Protein AF-A0AAU9EB49-F1 (afdb_monomer)

Radius of gyration: 23.39 Å; Cα contacts (8 Å, |Δi|>4): 109; 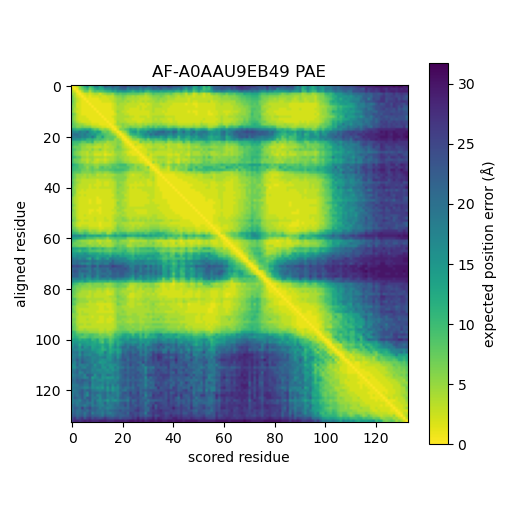chains: 1; bounding box: 73×33×48 Å

Solvent-accessible surface area (backbone atoms only — not comparable to full-atom values): 7839 Å² total; per-residue (Å²): 129,84,87,68,50,77,64,50,46,48,53,52,46,54,55,65,76,46,79,53,97,78,70,54,79,72,79,51,67,85,53,89,59,84,50,68,53,59,38,49,17,56,48,49,51,48,50,53,51,34,36,78,72,53,36,35,44,64,85,58,87,37,50,46,71,43,88,85,56,83,65,83,50,96,76,45,60,49,39,73,47,76,44,67,82,39,53,42,75,28,72,63,38,53,52,52,51,56,56,50,55,55,52,53,53,51,50,52,50,50,52,51,52,55,51,49,52,53,52,54,50,50,52,52,51,54,53,53,52,62,76,73,107

pLDDT: mean 78.72, std 12.15, range [44.53, 91.38]

Organism: NCBI:txid3065157

Mean predicted aligned error: 12.01 Å

Sequence (133 aa):
MKDLSKFEYKVLKTIGETINDTMKIDDFSFLNETDEILKIRELVYYIDILIAKGYIYSNDDYYEYNENDKVNFKYVNSATKINFTKLTLTDLSKKLFEHSLKKDSLTENIWFVVFSYIITFLLGMVAMYIIKS

Structure (mmCIF, N/CA/C/O backbone):
data_AF-A0AAU9EB49-F1
#
_entry.id   AF-A0AAU9EB49-F1
#
loop_
_atom_site.group_PDB
_atom_site.id
_atom_site.type_symbol
_atom_site.label_atom_id
_atom_site.label_alt_id
_atom_site.label_comp_id
_atom_site.label_asym_id
_atom_site.label_entity_id
_atom_site.label_seq_id
_atom_site.pdbx_PDB_ins_code
_atom_site.Cartn_x
_atom_site.Cartn_y
_atom_site.Cartn_z
_atom_site.occupancy
_atom_site.B_iso_or_equiv
_atom_site.auth_seq_id
_atom_site.auth_comp_id
_atom_site.auth_asym_id
_atom_site.auth_atom_id
_atom_site.pdbx_PDB_model_num
ATOM 1 N N . MET A 1 1 ? -4.083 0.979 -19.309 1.00 49.66 1 MET A N 1
ATOM 2 C CA . MET A 1 1 ? -3.961 0.839 -17.839 1.00 49.66 1 MET A CA 1
ATOM 3 C C . MET A 1 1 ? -4.858 1.896 -17.219 1.00 49.66 1 MET A C 1
ATOM 5 O O . MET A 1 1 ? -4.910 2.975 -17.787 1.00 49.66 1 MET A O 1
ATOM 9 N N . LYS A 1 2 ? -5.615 1.598 -16.151 1.00 57.62 2 LYS A N 1
ATOM 10 C CA . LYS A 1 2 ? -6.354 2.649 -15.428 1.00 57.62 2 LYS A CA 1
ATOM 11 C C . LYS A 1 2 ? -5.317 3.605 -14.831 1.00 57.62 2 LYS A C 1
ATOM 13 O O . LYS A 1 2 ? -4.354 3.126 -14.238 1.00 57.62 2 LYS A O 1
ATOM 18 N N . ASP A 1 3 ? -5.482 4.911 -15.012 1.00 75.31 3 ASP A N 1
ATOM 19 C CA . ASP A 1 3 ? -4.516 5.876 -14.488 1.00 75.31 3 ASP A CA 1
ATOM 20 C C . ASP A 1 3 ? -4.499 5.805 -12.954 1.00 75.31 3 ASP A C 1
ATOM 22 O O . ASP A 1 3 ? -5.515 6.013 -12.275 1.00 75.31 3 ASP A O 1
ATOM 26 N N . LEU A 1 4 ? -3.339 5.423 -12.418 1.00 81.88 4 LEU A N 1
ATOM 27 C CA . LEU A 1 4 ? -3.047 5.503 -10.996 1.00 81.88 4 LEU A CA 1
ATOM 28 C C . LEU A 1 4 ? -2.604 6.928 -10.686 1.00 81.88 4 LEU A C 1
ATOM 30 O O . LEU A 1 4 ? -1.713 7.470 -11.345 1.00 81.88 4 LEU A O 1
ATOM 34 N N . SER A 1 5 ? -3.197 7.532 -9.663 1.00 87.50 5 SER A N 1
ATOM 35 C CA . SER A 1 5 ? -2.681 8.781 -9.121 1.00 87.50 5 SER A CA 1
ATOM 36 C C . SER A 1 5 ? -1.293 8.549 -8.514 1.00 87.50 5 SER A C 1
ATOM 38 O O . SER A 1 5 ? -0.919 7.430 -8.150 1.00 87.50 5 SER A O 1
ATOM 40 N N . LYS A 1 6 ? -0.513 9.623 -8.353 1.00 84.19 6 LYS A N 1
ATOM 41 C CA . LYS A 1 6 ? 0.817 9.541 -7.727 1.00 84.19 6 LYS A CA 1
ATOM 42 C C . LYS A 1 6 ? 0.759 8.928 -6.321 1.00 84.19 6 LYS A C 1
ATOM 44 O O . LYS A 1 6 ? 1.689 8.227 -5.935 1.00 84.19 6 LYS A O 1
ATOM 49 N N . PHE A 1 7 ? -0.312 9.190 -5.570 1.00 86.25 7 PHE A N 1
ATOM 50 C CA . PHE A 1 7 ? -0.514 8.636 -4.229 1.00 86.25 7 PHE A CA 1
ATOM 51 C C . PHE A 1 7 ? -0.912 7.163 -4.273 1.00 86.25 7 PHE A C 1
ATOM 53 O O . PHE A 1 7 ? -0.297 6.355 -3.587 1.00 86.25 7 PHE A O 1
ATOM 60 N N . GLU A 1 8 ? -1.853 6.793 -5.141 1.00 89.75 8 GLU A N 1
ATOM 61 C CA . GLU A 1 8 ? -2.260 5.395 -5.318 1.00 89.75 8 GLU A CA 1
ATOM 62 C C . GLU A 1 8 ? -1.082 4.520 -5.758 1.00 89.75 8 GLU A C 1
ATOM 64 O O . GLU A 1 8 ? -0.896 3.425 -5.237 1.00 89.75 8 GLU A O 1
ATOM 69 N N . TYR A 1 9 ? -0.243 5.019 -6.674 1.00 88.94 9 TYR A N 1
ATOM 70 C CA . TYR A 1 9 ? 0.963 4.312 -7.095 1.00 88.94 9 TYR A CA 1
ATOM 71 C C . TYR A 1 9 ? 1.955 4.132 -5.945 1.00 88.94 9 TYR A C 1
ATOM 73 O O . TYR A 1 9 ? 2.533 3.059 -5.816 1.00 88.94 9 TYR A O 1
ATOM 81 N N . LYS A 1 10 ? 2.150 5.150 -5.095 1.00 88.69 10 LYS A N 1
ATOM 82 C CA . LYS A 1 10 ? 3.022 5.037 -3.916 1.00 88.69 10 LYS A CA 1
ATOM 83 C C . LYS A 1 10 ? 2.511 3.985 -2.938 1.00 88.69 10 LYS A C 1
ATOM 85 O O . LYS A 1 10 ? 3.292 3.134 -2.542 1.00 88.69 10 LYS A O 1
ATOM 90 N N . VAL A 1 11 ? 1.219 4.007 -2.609 1.00 90.31 11 VAL A N 1
ATOM 91 C CA . VAL A 1 11 ? 0.598 3.002 -1.730 1.00 90.31 11 VAL A CA 1
ATOM 92 C C . VAL A 1 11 ? 0.759 1.605 -2.322 1.00 90.31 11 VAL A C 1
ATOM 94 O O . VAL A 1 11 ? 1.246 0.707 -1.644 1.00 90.31 11 VAL A O 1
ATOM 97 N N . LEU A 1 12 ? 0.431 1.432 -3.606 1.00 90.69 12 LEU A N 1
ATOM 98 C CA . LEU A 1 12 ? 0.577 0.154 -4.299 1.00 90.69 12 LEU A CA 1
ATOM 99 C C . LEU A 1 12 ? 2.032 -0.329 -4.297 1.00 90.69 12 LEU A C 1
ATOM 101 O O . LEU A 1 12 ? 2.285 -1.505 -4.049 1.00 90.69 12 LEU A O 1
ATOM 105 N N . LYS A 1 13 ? 2.981 0.575 -4.561 1.00 87.94 13 LYS A N 1
ATOM 106 C CA . LYS A 1 13 ? 4.417 0.292 -4.574 1.00 87.94 13 LYS A CA 1
ATOM 107 C C . LYS A 1 13 ? 4.917 -0.132 -3.194 1.00 87.94 13 LYS A C 1
ATOM 109 O O . LYS A 1 13 ? 5.542 -1.178 -3.105 1.00 87.94 13 LYS A O 1
ATOM 114 N N . THR A 1 14 ? 4.585 0.605 -2.134 1.00 88.38 14 THR A N 1
ATOM 115 C CA . THR A 1 14 ? 4.945 0.236 -0.755 1.00 88.38 14 THR A CA 1
ATOM 116 C C . THR A 1 14 ? 4.355 -1.119 -0.372 1.00 88.38 14 THR A C 1
ATOM 118 O O . THR A 1 14 ? 5.053 -1.947 0.205 1.00 88.38 14 THR A O 1
ATOM 121 N N . ILE A 1 15 ? 3.106 -1.396 -0.769 1.00 87.50 15 ILE A N 1
ATOM 122 C CA . ILE A 1 15 ? 2.499 -2.713 -0.555 1.00 87.50 15 ILE A CA 1
ATOM 123 C C . ILE A 1 15 ? 3.269 -3.802 -1.311 1.00 87.50 15 ILE A C 1
ATOM 125 O O . ILE A 1 15 ? 3.476 -4.886 -0.777 1.00 87.50 15 ILE A O 1
ATOM 129 N N . GLY A 1 16 ? 3.707 -3.517 -2.539 1.00 81.50 16 GLY A N 1
ATOM 130 C CA . GLY A 1 16 ? 4.416 -4.467 -3.390 1.00 81.50 16 GLY A CA 1
ATOM 131 C C . GLY A 1 16 ? 5.878 -4.726 -3.028 1.00 81.50 16 GLY A C 1
ATOM 132 O O . GLY A 1 16 ? 6.362 -5.832 -3.254 1.00 81.50 16 GLY A O 1
ATOM 133 N N . GLU A 1 17 ? 6.576 -3.740 -2.468 1.00 76.88 17 GLU A N 1
ATOM 134 C CA . GLU A 1 17 ? 7.976 -3.860 -2.039 1.00 76.88 17 GLU A CA 1
ATOM 135 C C . GLU A 1 17 ? 8.110 -4.607 -0.704 1.00 76.88 17 GLU A C 1
ATOM 137 O O . GLU A 1 17 ? 9.119 -5.273 -0.476 1.00 76.88 17 GLU A O 1
ATOM 142 N N . THR A 1 18 ? 7.075 -4.561 0.141 1.00 66.88 18 THR A N 1
ATOM 143 C CA . THR A 1 18 ? 7.095 -5.116 1.504 1.00 66.88 18 THR A CA 1
ATOM 144 C C . THR A 1 18 ? 6.097 -6.266 1.672 1.00 66.88 18 THR A C 1
ATOM 146 O O . THR A 1 18 ? 5.521 -6.435 2.743 1.00 66.88 18 THR A O 1
ATOM 149 N N . ILE A 1 19 ? 5.853 -7.074 0.631 1.00 56.09 19 ILE A N 1
ATOM 150 C CA . ILE A 1 19 ? 5.015 -8.282 0.757 1.00 56.09 19 ILE A CA 1
ATOM 151 C C . ILE A 1 19 ? 5.773 -9.314 1.593 1.00 56.09 19 ILE A C 1
ATOM 153 O O . ILE A 1 19 ? 6.482 -10.152 1.049 1.00 56.09 19 ILE A O 1
ATOM 157 N N . ASN A 1 20 ? 5.674 -9.194 2.911 1.00 54.91 20 ASN A N 1
ATOM 158 C CA . ASN A 1 20 ? 5.923 -10.208 3.930 1.00 54.91 20 ASN A CA 1
ATOM 159 C C . ASN A 1 20 ? 5.421 -9.656 5.276 1.00 54.91 20 ASN A C 1
ATOM 161 O O . ASN A 1 20 ? 5.200 -8.452 5.411 1.00 54.91 20 ASN A O 1
ATOM 165 N N . ASP A 1 21 ? 5.246 -10.537 6.264 1.00 55.47 21 ASP A N 1
ATOM 166 C CA . ASP A 1 21 ? 4.561 -10.336 7.561 1.00 55.47 21 ASP A CA 1
ATOM 167 C C . ASP A 1 21 ? 5.083 -9.191 8.466 1.00 55.47 21 ASP A C 1
ATOM 169 O O . ASP A 1 21 ? 4.693 -9.071 9.626 1.00 55.47 21 ASP A O 1
ATOM 173 N N . THR A 1 22 ? 5.976 -8.338 7.969 1.00 65.00 22 THR A N 1
ATOM 174 C CA . THR A 1 22 ? 6.635 -7.253 8.699 1.00 65.00 22 THR A CA 1
ATOM 175 C C . THR A 1 22 ? 6.103 -5.858 8.377 1.00 65.00 22 THR A C 1
ATOM 177 O O . THR A 1 22 ? 6.598 -4.904 8.974 1.00 65.00 22 THR A O 1
ATOM 180 N N . MET A 1 23 ? 5.144 -5.716 7.452 1.00 79.81 23 MET A N 1
ATOM 181 C CA . MET A 1 23 ? 4.632 -4.402 7.041 1.00 79.81 23 MET A CA 1
ATOM 182 C C . MET A 1 23 ? 3.916 -3.681 8.191 1.00 79.81 23 MET A C 1
ATOM 184 O O . MET A 1 23 ? 3.050 -4.250 8.863 1.00 79.81 23 MET A O 1
ATOM 188 N N . LYS A 1 24 ? 4.261 -2.409 8.396 1.00 82.56 24 LYS A N 1
ATOM 189 C CA . LYS A 1 24 ? 3.703 -1.530 9.429 1.00 82.56 24 LYS A CA 1
ATOM 190 C C . LYS A 1 24 ? 3.150 -0.250 8.813 1.00 82.56 24 LYS A C 1
ATOM 192 O O . LYS A 1 24 ? 3.554 0.175 7.737 1.00 82.56 24 LYS A O 1
ATOM 197 N N . ILE A 1 25 ? 2.260 0.420 9.542 1.00 82.12 25 ILE A N 1
ATOM 198 C CA . ILE A 1 25 ? 1.707 1.729 9.146 1.00 82.12 25 ILE A CA 1
ATOM 199 C C . ILE A 1 25 ? 2.826 2.774 8.957 1.00 82.12 25 ILE A C 1
ATOM 201 O O . ILE A 1 25 ? 2.712 3.676 8.124 1.00 82.12 25 ILE A O 1
ATOM 205 N N . ASP A 1 26 ? 3.938 2.632 9.678 1.00 83.94 26 ASP A N 1
ATOM 206 C CA . ASP A 1 26 ? 5.111 3.507 9.570 1.00 83.94 26 ASP A CA 1
ATOM 207 C C . ASP A 1 26 ? 5.828 3.423 8.219 1.00 83.94 26 ASP A C 1
ATOM 209 O O . ASP A 1 26 ? 6.415 4.417 7.786 1.00 83.94 26 ASP A O 1
ATOM 213 N N . ASP A 1 27 ? 5.698 2.306 7.494 1.00 84.31 27 ASP A N 1
ATOM 214 C CA . ASP A 1 27 ? 6.252 2.159 6.142 1.00 84.31 27 ASP A CA 1
ATOM 215 C C . ASP A 1 27 ? 5.592 3.141 5.151 1.00 84.31 27 ASP A C 1
ATOM 217 O O . ASP A 1 27 ? 6.158 3.488 4.112 1.00 84.31 27 ASP A O 1
ATOM 221 N N . PHE A 1 28 ? 4.420 3.676 5.510 1.00 84.56 28 PHE A N 1
ATOM 222 C CA . PHE A 1 28 ? 3.684 4.705 4.777 1.00 84.56 28 PHE A CA 1
ATOM 223 C C . PHE A 1 28 ? 4.012 6.114 5.297 1.00 84.56 28 PHE A C 1
ATOM 225 O O . PHE A 1 28 ? 3.129 6.936 5.540 1.00 84.56 28 PHE A O 1
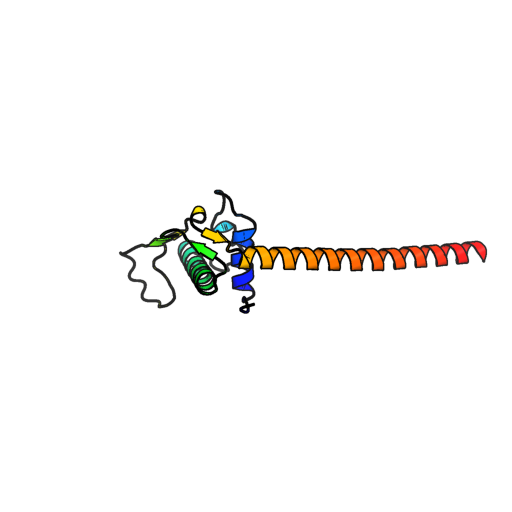ATOM 232 N N . SER A 1 29 ? 5.301 6.414 5.476 1.00 83.19 29 SER A N 1
ATOM 233 C CA . SER A 1 29 ? 5.807 7.713 5.968 1.00 83.19 29 SER A CA 1
ATOM 234 C C . SER A 1 29 ? 5.495 8.910 5.058 1.00 83.19 29 SER A C 1
ATOM 236 O O . SER A 1 29 ? 5.641 10.057 5.465 1.00 83.19 29 SER A O 1
ATOM 238 N N . PHE A 1 30 ? 5.056 8.657 3.824 1.00 82.62 30 PHE A N 1
ATOM 239 C CA . PHE A 1 30 ? 4.629 9.692 2.882 1.00 82.62 30 PHE A CA 1
ATOM 240 C C . PHE A 1 30 ? 3.189 10.177 3.104 1.00 82.62 30 PHE A C 1
ATOM 242 O O . PHE A 1 30 ? 2.764 11.098 2.402 1.00 82.62 30 PHE A O 1
ATOM 249 N N . LEU A 1 31 ? 2.428 9.533 3.994 1.00 82.81 31 LEU A N 1
ATOM 250 C CA . LEU A 1 31 ? 1.140 10.046 4.450 1.00 82.81 31 LEU A CA 1
ATOM 251 C C . LEU A 1 31 ? 1.419 11.201 5.415 1.00 82.81 31 LEU A C 1
ATOM 253 O O . LEU A 1 31 ? 2.213 11.056 6.341 1.00 82.81 31 LEU A O 1
ATOM 257 N N . ASN A 1 32 ? 0.793 12.353 5.175 1.00 77.38 32 ASN A N 1
ATOM 258 C CA . ASN A 1 32 ? 1.023 13.564 5.972 1.00 77.38 32 ASN A CA 1
ATOM 259 C C . ASN A 1 32 ? 0.327 13.520 7.343 1.00 77.38 32 ASN A C 1
ATOM 261 O O . ASN A 1 32 ? 0.486 14.447 8.134 1.00 77.38 32 ASN A O 1
ATOM 265 N N . GLU A 1 33 ? -0.473 12.487 7.595 1.00 80.56 33 GLU A N 1
ATOM 266 C CA . GLU A 1 33 ? -1.281 12.368 8.795 1.00 80.56 33 GLU A CA 1
ATOM 267 C C . GLU A 1 33 ? -0.441 11.935 10.003 1.00 80.56 33 GLU A C 1
ATOM 269 O O . GLU A 1 33 ? 0.310 10.957 9.957 1.00 80.56 33 GLU A O 1
ATOM 274 N N . THR A 1 34 ? -0.572 12.698 11.087 1.00 78.69 34 THR A N 1
ATOM 275 C CA . THR A 1 34 ? 0.163 12.493 12.342 1.00 78.69 34 THR A CA 1
ATOM 276 C C . THR A 1 34 ? -0.597 11.616 13.323 1.00 78.69 34 THR A C 1
ATOM 278 O O . THR A 1 34 ? 0.020 10.966 14.163 1.00 78.69 34 THR A O 1
ATOM 281 N N . ASP A 1 35 ? -1.927 11.605 13.229 1.00 84.00 35 ASP A N 1
ATOM 282 C CA . ASP A 1 35 ? -2.762 10.721 14.028 1.00 84.00 35 ASP A CA 1
ATOM 283 C C . ASP A 1 35 ? -2.772 9.321 13.400 1.00 84.00 35 ASP A C 1
ATOM 285 O O . ASP A 1 35 ? -3.144 9.135 12.241 1.00 84.00 35 ASP A O 1
ATOM 289 N N . GLU A 1 36 ? -2.347 8.314 14.162 1.00 83.19 36 GLU A N 1
ATOM 290 C CA . GLU A 1 36 ? -2.223 6.943 13.661 1.00 83.19 36 GLU A CA 1
ATOM 291 C C . GLU A 1 36 ? -3.565 6.376 13.170 1.00 83.19 36 GLU A C 1
ATOM 293 O O . GLU A 1 36 ? -3.611 5.694 12.146 1.00 83.19 36 GLU A O 1
ATOM 298 N N . ILE A 1 37 ? -4.674 6.707 13.837 1.00 84.19 37 ILE A N 1
ATOM 299 C CA . ILE A 1 37 ? -6.010 6.239 13.458 1.00 84.19 37 ILE A CA 1
ATOM 300 C C . ILE A 1 37 ? -6.441 6.901 12.148 1.00 84.19 37 ILE A C 1
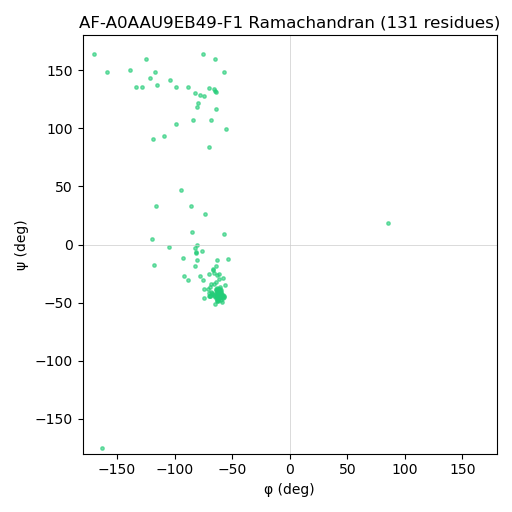ATOM 302 O O . ILE A 1 37 ? -6.940 6.223 11.247 1.00 84.19 37 ILE A O 1
ATOM 306 N N . LEU A 1 38 ? -6.233 8.209 12.000 1.00 83.44 38 LEU A N 1
ATOM 307 C CA . LEU A 1 38 ? -6.530 8.900 10.743 1.00 83.44 38 LEU A CA 1
ATOM 308 C C . LEU A 1 38 ? -5.645 8.388 9.597 1.00 83.44 38 LEU A C 1
ATOM 310 O O . LEU A 1 38 ? -6.150 8.161 8.496 1.00 83.44 38 LEU A O 1
ATOM 314 N N . LYS A 1 39 ? -4.368 8.096 9.869 1.00 85.62 39 LYS A N 1
ATOM 315 C CA . LYS A 1 39 ? -3.430 7.522 8.896 1.00 85.62 39 LYS A CA 1
ATOM 316 C C . LYS A 1 39 ? -3.869 6.133 8.430 1.00 85.62 39 LYS A C 1
ATOM 318 O O . LYS A 1 39 ? -3.832 5.841 7.236 1.00 85.62 39 LYS A O 1
ATOM 323 N N . ILE A 1 40 ? -4.346 5.290 9.349 1.00 87.69 40 ILE A N 1
ATOM 324 C CA . ILE A 1 40 ? -4.951 3.988 9.030 1.00 87.69 40 ILE A CA 1
ATOM 325 C C . ILE A 1 40 ? -6.141 4.161 8.089 1.00 87.69 40 ILE A C 1
ATOM 327 O O . ILE A 1 40 ? -6.263 3.443 7.101 1.00 87.69 40 ILE A O 1
ATOM 331 N N . ARG A 1 41 ? -7.019 5.119 8.371 1.00 86.06 41 ARG A N 1
ATOM 332 C C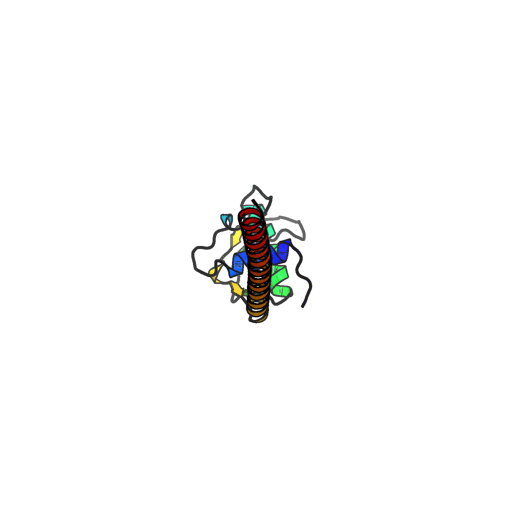A . ARG A 1 41 ? -8.254 5.329 7.602 1.00 86.06 41 ARG A CA 1
ATOM 333 C C . ARG A 1 41 ? -7.983 5.868 6.210 1.00 86.06 41 ARG A C 1
ATOM 335 O O . ARG A 1 41 ? -8.584 5.395 5.248 1.00 86.06 41 ARG A O 1
ATOM 342 N N . GLU A 1 42 ? -7.047 6.806 6.102 1.00 86.12 42 GLU A N 1
ATOM 343 C CA . GLU A 1 42 ? -6.540 7.284 4.81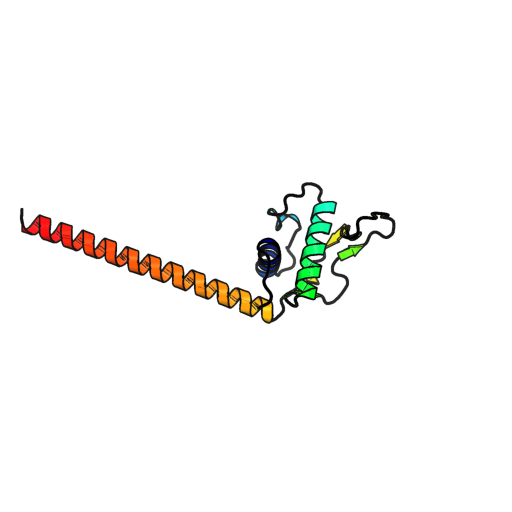9 1.00 86.12 42 GLU A CA 1
ATOM 344 C C . GLU A 1 42 ? -5.943 6.126 4.005 1.00 86.12 42 GLU A C 1
ATOM 346 O O . GLU A 1 42 ? -6.222 5.980 2.813 1.00 86.12 42 GLU A O 1
ATOM 351 N N . LEU A 1 43 ? -5.167 5.251 4.647 1.00 89.12 43 LEU A N 1
ATOM 352 C CA . LEU A 1 43 ? -4.567 4.104 3.979 1.00 89.12 43 LEU A CA 1
ATOM 353 C C . LEU A 1 43 ? -5.617 3.082 3.517 1.00 89.12 43 LEU A C 1
ATOM 355 O O . LEU A 1 43 ? -5.546 2.617 2.378 1.00 89.12 43 LEU A O 1
ATOM 359 N N . VAL A 1 44 ? -6.619 2.778 4.348 1.00 88.94 44 VAL A N 1
ATOM 360 C CA . VAL A 1 44 ? -7.756 1.919 3.975 1.00 88.94 44 VAL A CA 1
ATOM 361 C C . VAL A 1 44 ? -8.475 2.476 2.751 1.00 88.94 44 VAL A C 1
ATOM 363 O O . VAL A 1 44 ? -8.698 1.722 1.810 1.00 88.94 44 VAL A O 1
ATOM 366 N N . TYR A 1 45 ? -8.730 3.788 2.702 1.00 88.31 45 TYR A N 1
ATOM 367 C CA . TYR A 1 45 ? -9.342 4.443 1.543 1.00 88.31 45 TYR A CA 1
ATOM 368 C C . TYR A 1 45 ? -8.548 4.217 0.244 1.00 88.31 45 TYR A C 1
ATOM 370 O O . TYR A 1 45 ? -9.123 3.879 -0.794 1.00 88.31 45 TYR A O 1
ATOM 378 N N . TYR A 1 46 ? -7.219 4.354 0.277 1.00 89.94 46 TYR A N 1
ATOM 379 C CA . TYR A 1 46 ? -6.400 4.083 -0.908 1.00 89.94 46 TYR A CA 1
ATOM 380 C C . TYR A 1 46 ? -6.356 2.595 -1.272 1.00 89.94 46 TYR A C 1
ATOM 382 O O . TYR A 1 46 ? -6.363 2.267 -2.461 1.00 89.94 46 TYR A O 1
ATOM 390 N N . ILE A 1 47 ? -6.332 1.696 -0.285 1.00 89.81 47 ILE A N 1
ATOM 391 C CA . ILE A 1 47 ? -6.384 0.248 -0.527 1.00 89.81 47 ILE A CA 1
ATOM 392 C C . ILE A 1 47 ? -7.718 -0.131 -1.183 1.00 89.81 47 ILE A C 1
ATOM 394 O O . ILE A 1 47 ? -7.699 -0.827 -2.196 1.00 89.81 47 ILE A O 1
ATOM 398 N N . ASP A 1 48 ? -8.844 0.400 -0.703 1.00 89.00 48 ASP A N 1
ATOM 399 C CA . ASP A 1 48 ? -10.172 0.188 -1.293 1.00 89.00 48 ASP A 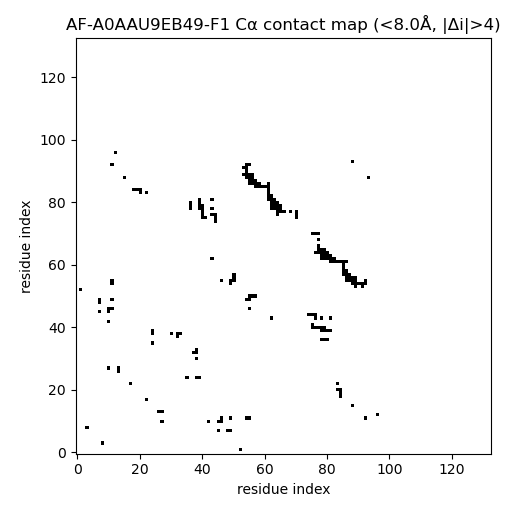CA 1
ATOM 400 C C . ASP A 1 48 ? -10.214 0.635 -2.762 1.00 89.00 48 ASP A C 1
ATOM 402 O O . ASP A 1 48 ? -10.710 -0.083 -3.635 1.00 89.00 48 ASP A O 1
ATOM 406 N N . ILE A 1 49 ? -9.624 1.795 -3.079 1.00 90.12 49 ILE A N 1
ATOM 407 C CA . ILE A 1 49 ? -9.499 2.265 -4.466 1.00 90.12 49 ILE A CA 1
ATOM 408 C C . ILE A 1 49 ? -8.658 1.298 -5.302 1.00 90.12 49 ILE A C 1
ATOM 410 O O . ILE A 1 49 ? -9.021 0.983 -6.438 1.00 90.12 49 ILE A O 1
ATOM 414 N N . LEU A 1 50 ? -7.526 0.829 -4.777 1.00 91.38 50 LEU A N 1
ATOM 415 C CA . LEU A 1 50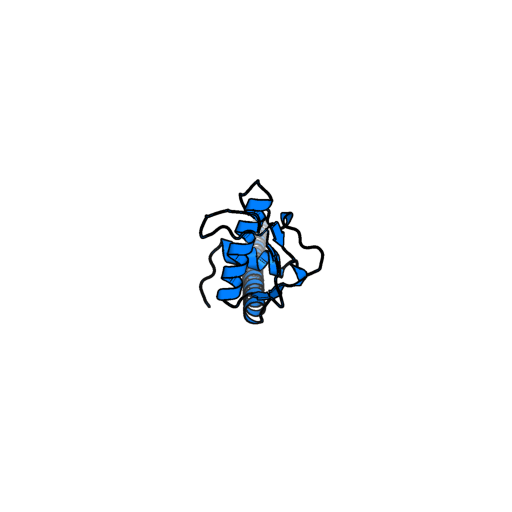 ? -6.641 -0.100 -5.479 1.00 91.38 50 LEU A CA 1
ATOM 416 C C . LEU A 1 50 ? -7.305 -1.466 -5.703 1.00 91.38 50 LEU A C 1
ATOM 418 O O . LEU A 1 50 ? -7.102 -2.062 -6.767 1.00 91.38 50 LEU A O 1
ATOM 422 N N . ILE A 1 51 ? -8.145 -1.917 -4.769 1.00 90.56 51 ILE A N 1
ATOM 423 C CA . ILE A 1 51 ? -8.998 -3.101 -4.917 1.00 90.56 51 ILE A CA 1
ATOM 424 C C . ILE A 1 51 ? -10.037 -2.867 -6.019 1.00 90.56 51 ILE A C 1
ATOM 426 O O . ILE A 1 51 ? -10.094 -3.632 -6.982 1.00 90.56 51 ILE A O 1
ATOM 430 N N . ALA A 1 52 ? -10.784 -1.760 -5.973 1.00 89.25 52 ALA A N 1
ATOM 431 C CA . ALA A 1 52 ? -11.783 -1.413 -6.990 1.00 89.25 52 ALA A CA 1
ATOM 432 C C . ALA A 1 52 ? -11.176 -1.231 -8.398 1.00 89.25 52 ALA A C 1
ATOM 434 O O . ALA A 1 52 ? -11.815 -1.472 -9.430 1.00 89.25 52 ALA A O 1
ATOM 435 N N . LYS A 1 53 ? -9.912 -0.803 -8.470 1.00 90.38 53 LYS A N 1
ATOM 436 C CA . LYS A 1 53 ? -9.161 -0.699 -9.724 1.00 90.38 53 LYS A CA 1
ATOM 437 C C . LYS A 1 53 ? -8.576 -2.038 -10.195 1.00 90.38 53 LYS A C 1
ATOM 439 O O . LYS A 1 53 ? -8.223 -2.121 -11.372 1.00 90.38 53 LYS A O 1
ATOM 444 N N . GLY A 1 54 ? -8.548 -3.067 -9.348 1.00 90.19 54 GLY A N 1
ATOM 445 C CA . GLY A 1 54 ? -8.073 -4.418 -9.664 1.00 90.19 54 GLY A CA 1
ATOM 446 C C . GLY A 1 54 ? -6.563 -4.614 -9.512 1.00 90.19 54 GLY A C 1
ATOM 447 O O . GLY A 1 54 ? -6.003 -5.544 -10.092 1.00 90.19 54 GLY A O 1
ATOM 448 N N . TYR A 1 55 ? -5.885 -3.734 -8.774 1.00 91.00 55 TYR A N 1
ATOM 449 C CA . TYR A 1 55 ? -4.447 -3.834 -8.497 1.00 91.00 55 TYR A CA 1
ATOM 450 C C . TYR A 1 55 ? -4.156 -4.673 -7.243 1.00 91.00 55 TYR A C 1
ATOM 452 O O . TYR A 1 55 ? -3.130 -5.354 -7.158 1.00 91.00 55 TYR A O 1
ATOM 460 N N . ILE A 1 56 ? -5.068 -4.659 -6.278 1.00 91.06 56 ILE A N 1
ATOM 461 C CA . ILE A 1 56 ? -4.963 -5.441 -5.049 1.00 91.06 56 ILE A CA 1
ATOM 462 C C . ILE A 1 56 ? -6.181 -6.350 -4.962 1.00 91.06 56 ILE A C 1
ATOM 464 O O . ILE A 1 56 ? -7.279 -5.987 -5.374 1.00 91.06 56 ILE A O 1
ATOM 468 N N . TYR A 1 57 ? -5.968 -7.547 -4.449 1.00 90.31 57 TYR A N 1
ATOM 469 C CA . TYR A 1 57 ? -7.016 -8.459 -4.046 1.00 90.31 57 TYR A CA 1
ATOM 470 C C . TYR A 1 57 ? -6.904 -8.695 -2.539 1.00 90.31 57 TYR A C 1
ATOM 472 O O . TYR A 1 57 ? -5.803 -8.657 -1.984 1.00 90.31 57 TYR A O 1
ATOM 480 N N . SER A 1 58 ? -8.039 -8.923 -1.883 1.00 87.56 58 SER A N 1
ATOM 481 C CA . SER A 1 58 ? -8.086 -9.262 -0.467 1.00 87.56 58 SER A CA 1
ATOM 482 C C . SER A 1 58 ? -8.921 -10.515 -0.250 1.00 87.56 58 SER A C 1
ATOM 484 O O . SER A 1 58 ? -9.982 -10.658 -0.854 1.00 87.56 58 SER A O 1
ATOM 486 N N . ASN A 1 59 ? -8.411 -11.428 0.579 1.00 72.06 59 ASN A N 1
ATOM 487 C CA . ASN A 1 59 ? -9.055 -12.714 0.854 1.00 72.06 59 ASN A CA 1
ATOM 488 C C . ASN A 1 59 ? -10.159 -12.643 1.923 1.00 72.06 59 ASN A C 1
ATOM 490 O O . ASN A 1 59 ? -10.960 -13.563 1.972 1.00 72.06 59 ASN A O 1
ATOM 494 N N . ASP A 1 60 ? -10.200 -11.592 2.753 1.00 77.50 60 ASP A N 1
ATOM 495 C CA . ASP A 1 60 ? -11.103 -11.418 3.906 1.00 77.50 60 ASP A CA 1
ATOM 496 C C . ASP A 1 60 ? -11.133 -9.934 4.333 1.00 77.50 60 ASP A C 1
ATOM 498 O O . ASP A 1 60 ? -10.449 -9.107 3.732 1.00 77.50 60 ASP A O 1
ATOM 502 N N . ASP A 1 61 ? -11.820 -9.597 5.434 1.00 83.06 61 ASP A N 1
ATOM 503 C CA . ASP A 1 61 ? -11.698 -8.295 6.107 1.00 83.06 61 ASP A CA 1
ATOM 504 C C . ASP A 1 61 ? -10.227 -8.008 6.467 1.00 83.06 61 ASP A C 1
ATOM 506 O O . ASP A 1 61 ? -9.674 -8.536 7.444 1.00 83.06 61 ASP A O 1
ATOM 510 N N . TYR A 1 62 ? -9.563 -7.204 5.633 1.00 86.88 62 TYR A N 1
ATOM 511 C CA . TYR A 1 62 ? -8.163 -6.805 5.790 1.00 86.88 62 TYR A CA 1
ATOM 512 C C . TYR A 1 62 ? -7.981 -5.662 6.787 1.00 86.88 62 TYR A C 1
ATOM 514 O O . TYR A 1 62 ? -6.853 -5.241 7.027 1.00 86.88 62 TYR A O 1
ATOM 522 N N . TYR A 1 63 ? -9.059 -5.155 7.380 1.00 86.88 63 TYR A N 1
ATOM 523 C CA . TYR A 1 63 ? -9.010 -4.161 8.441 1.00 86.88 63 TYR A CA 1
ATOM 524 C C . TYR A 1 63 ? -10.043 -4.477 9.528 1.00 86.88 63 TYR A C 1
ATOM 526 O O . TYR A 1 63 ? -11.082 -5.076 9.260 1.00 86.88 63 TYR A O 1
ATOM 534 N N . GLU A 1 64 ? -9.743 -4.089 10.767 1.00 85.06 64 GLU A N 1
ATOM 535 C CA . GLU A 1 64 ? -10.674 -4.183 11.898 1.00 85.06 64 GLU A CA 1
ATOM 536 C C . GLU A 1 64 ? -11.522 -2.902 11.957 1.00 85.06 64 GLU A C 1
ATOM 538 O O . GLU A 1 64 ? -10.990 -1.797 11.802 1.00 85.06 64 GLU A O 1
ATOM 543 N N . TYR A 1 65 ? -12.834 -3.046 12.166 1.00 79.31 65 TYR A N 1
ATOM 544 C CA . TYR A 1 65 ? -13.785 -1.938 12.279 1.00 79.31 65 TYR A CA 1
ATOM 545 C C . TYR A 1 65 ? -14.194 -1.706 13.739 1.00 79.31 65 TYR A C 1
ATOM 547 O O . TYR A 1 65 ? -14.405 -2.647 14.501 1.00 79.31 65 TYR A O 1
ATOM 555 N N . ASN A 1 66 ? -14.348 -0.442 14.134 1.00 76.56 66 ASN A N 1
ATOM 556 C CA . ASN A 1 66 ? -14.942 -0.070 15.415 1.00 76.56 66 ASN A CA 1
ATOM 557 C C . ASN A 1 66 ? -16.418 0.304 15.230 1.00 76.56 66 ASN A C 1
ATOM 559 O O . ASN A 1 66 ? -16.734 1.404 14.779 1.00 76.56 66 ASN A O 1
ATOM 563 N N . GLU A 1 67 ? -17.323 -0.600 15.613 1.00 67.19 67 GLU A N 1
ATOM 564 C CA . GLU A 1 67 ? -18.781 -0.398 15.518 1.00 67.19 67 GLU A CA 1
ATOM 565 C C . GLU A 1 67 ? -19.299 0.758 16.380 1.00 67.19 67 GLU A C 1
ATOM 567 O O . GLU A 1 67 ? -20.328 1.358 16.074 1.00 67.19 67 GLU A O 1
ATOM 572 N N . ASN A 1 68 ? -18.590 1.086 17.463 1.00 69.44 68 ASN A N 1
ATOM 573 C CA . ASN A 1 68 ? -18.981 2.164 18.370 1.00 69.44 68 ASN A CA 1
ATOM 574 C C . ASN A 1 68 ? -18.559 3.542 17.857 1.00 69.44 68 ASN A C 1
ATOM 576 O O . ASN A 1 68 ? -18.921 4.558 18.459 1.00 69.44 68 ASN A O 1
ATOM 580 N N . ASP A 1 69 ? -17.793 3.587 16.767 1.00 66.62 69 ASP A N 1
ATOM 581 C CA . ASP A 1 69 ? -17.315 4.833 16.212 1.00 66.62 69 ASP A CA 1
ATOM 582 C C . ASP A 1 69 ? -18.363 5.469 15.293 1.00 66.62 69 ASP A C 1
ATOM 584 O O . ASP A 1 69 ? -18.626 5.013 14.180 1.00 66.62 69 ASP A O 1
ATOM 588 N N . LYS A 1 70 ? -18.978 6.551 15.777 1.00 58.88 70 LYS A N 1
ATOM 589 C CA . LYS A 1 70 ? -20.033 7.309 15.081 1.00 58.88 70 LYS A CA 1
ATOM 590 C C . LYS A 1 70 ? -19.458 8.358 14.127 1.00 58.88 70 LYS A C 1
ATOM 592 O O . LYS A 1 70 ? -20.017 9.450 13.982 1.00 58.88 70 LYS A O 1
ATOM 597 N N . VAL A 1 71 ? -18.314 8.074 13.514 1.00 60.03 71 VAL A N 1
ATOM 598 C CA . VAL A 1 71 ? -17.686 8.980 12.553 1.00 60.03 71 VAL A CA 1
ATOM 599 C C . VAL A 1 71 ? -18.555 9.040 11.296 1.00 60.03 71 VAL A C 1
ATOM 601 O O . VAL A 1 71 ? -18.623 8.115 10.499 1.00 60.03 71 VAL A O 1
ATOM 604 N N . ASN A 1 72 ? -19.243 10.170 11.131 1.00 48.53 72 ASN A N 1
ATOM 605 C CA . ASN A 1 72 ? -20.187 10.446 10.041 1.00 48.53 72 ASN A CA 1
ATOM 606 C C . ASN A 1 72 ? -19.516 10.965 8.753 1.00 48.53 72 ASN A C 1
ATOM 608 O O . ASN A 1 72 ? -20.194 11.462 7.849 1.00 48.53 72 ASN A O 1
ATOM 612 N N . PHE A 1 73 ? -18.186 10.911 8.650 1.00 54.09 73 PHE A N 1
ATOM 613 C CA . PHE A 1 73 ? -17.502 11.349 7.437 1.00 54.09 73 PHE A CA 1
ATOM 614 C C . PHE A 1 73 ? -17.569 10.245 6.382 1.00 54.09 73 PHE A C 1
ATOM 616 O O . PHE A 1 73 ? -17.006 9.172 6.550 1.00 54.09 73 PHE A O 1
ATOM 623 N N . LYS A 1 74 ? -18.206 10.552 5.248 1.00 44.53 74 LYS A N 1
ATOM 624 C CA . LYS A 1 74 ? -18.438 9.655 4.097 1.00 44.53 74 LYS A CA 1
ATOM 625 C C . LYS A 1 74 ? -17.174 8.976 3.524 1.00 44.53 74 LYS A C 1
ATOM 627 O O . LYS A 1 74 ? -17.299 8.067 2.713 1.00 44.53 74 LYS A O 1
ATOM 632 N N . TYR A 1 75 ? -15.986 9.435 3.920 1.00 48.97 75 TYR A N 1
ATOM 633 C CA . TYR A 1 75 ? -14.674 8.976 3.450 1.00 48.97 75 TYR A CA 1
ATOM 634 C C . TYR A 1 75 ? -13.791 8.403 4.567 1.00 48.97 75 TYR A C 1
ATOM 636 O O . TYR A 1 75 ? -12.628 8.098 4.332 1.00 48.97 75 TYR A O 1
ATOM 644 N N . VAL A 1 76 ? -14.319 8.283 5.785 1.00 57.34 76 VAL A N 1
ATOM 645 C CA . VAL A 1 76 ? -13.565 7.854 6.959 1.00 57.34 76 VAL A CA 1
ATOM 646 C C . VAL A 1 76 ? -14.212 6.575 7.462 1.00 57.34 76 VAL A C 1
ATOM 648 O O . VAL A 1 76 ? -15.172 6.598 8.226 1.00 57.34 76 VAL A O 1
ATOM 651 N N . ASN A 1 77 ? -13.710 5.455 6.950 1.00 63.88 77 ASN A N 1
ATOM 652 C CA . ASN A 1 77 ? -14.081 4.123 7.409 1.00 63.88 77 ASN A CA 1
ATOM 653 C C . ASN A 1 77 ? -13.785 4.022 8.920 1.00 63.88 77 ASN A C 1
ATOM 655 O O . ASN A 1 77 ? -12.821 4.630 9.391 1.00 63.88 77 ASN A O 1
ATOM 659 N N . SER A 1 78 ? -14.551 3.251 9.694 1.00 73.50 78 SER A N 1
ATOM 660 C CA . SER A 1 78 ? -14.323 3.079 11.146 1.00 73.50 78 SER A CA 1
ATOM 661 C C . SER A 1 78 ? -13.108 2.193 11.451 1.00 73.50 78 SER A C 1
ATOM 663 O O . SER A 1 78 ? -13.054 1.527 12.484 1.00 73.50 78 SER A O 1
ATOM 665 N N . ALA A 1 79 ? -12.147 2.147 10.528 1.00 81.50 79 ALA A N 1
ATOM 666 C CA . ALA A 1 79 ? -10.976 1.303 10.597 1.00 81.50 79 ALA A CA 1
ATOM 667 C C . ALA A 1 79 ? -10.080 1.730 11.762 1.00 81.50 79 ALA A C 1
ATOM 669 O O . ALA A 1 79 ? -9.806 2.921 11.954 1.00 81.50 79 ALA A O 1
ATOM 670 N N . THR A 1 80 ? -9.633 0.742 12.528 1.00 84.50 80 THR A N 1
ATOM 671 C CA . THR A 1 80 ? -8.720 0.918 13.667 1.00 84.50 80 THR A CA 1
ATOM 672 C C . THR A 1 80 ? -7.403 0.188 13.481 1.00 84.50 80 THR A C 1
ATOM 674 O O . THR A 1 80 ? -6.440 0.498 14.173 1.00 84.50 80 THR A O 1
ATOM 677 N N . LYS A 1 81 ? -7.348 -0.780 12.561 1.00 86.75 81 LYS A N 1
ATOM 678 C CA . LYS A 1 81 ? -6.159 -1.590 12.300 1.00 86.75 81 LYS A CA 1
ATOM 679 C C . LYS A 1 81 ? -6.217 -2.208 10.913 1.00 86.75 81 LYS A C 1
ATOM 681 O O . LYS A 1 81 ? -7.299 -2.544 10.446 1.00 86.75 81 LYS A O 1
ATOM 686 N N . ILE A 1 82 ? -5.058 -2.399 10.286 1.00 86.62 82 ILE A N 1
ATOM 687 C CA . ILE A 1 82 ? -4.910 -3.057 8.981 1.00 86.62 82 ILE A CA 1
ATOM 688 C C . ILE A 1 82 ? -4.113 -4.346 9.163 1.00 86.62 82 ILE A C 1
ATOM 690 O O . ILE A 1 82 ? -3.106 -4.376 9.868 1.00 86.62 82 ILE A O 1
ATOM 694 N N . ASN A 1 83 ? -4.556 -5.408 8.503 1.00 88.12 83 ASN A N 1
ATOM 695 C CA . ASN A 1 83 ? -3.860 -6.673 8.384 1.00 88.12 83 ASN A CA 1
ATOM 696 C C . ASN A 1 83 ? -3.350 -6.853 6.948 1.00 88.12 83 ASN A C 1
ATOM 698 O O . ASN A 1 83 ? -4.054 -7.353 6.069 1.00 88.12 83 ASN A O 1
ATOM 702 N N . PHE A 1 84 ? -2.103 -6.447 6.718 1.00 86.06 84 PHE A N 1
ATOM 703 C CA . PHE A 1 84 ? -1.485 -6.462 5.392 1.00 86.06 84 PHE A CA 1
ATOM 704 C C . PHE A 1 84 ? -1.272 -7.871 4.823 1.00 86.06 84 PHE A C 1
ATOM 706 O O . PHE A 1 84 ? -1.223 -8.018 3.606 1.00 86.06 84 PHE A O 1
ATOM 713 N N . THR A 1 85 ? -1.217 -8.917 5.655 1.00 85.00 85 THR A N 1
ATOM 714 C CA . THR A 1 85 ? -1.043 -10.309 5.183 1.00 85.00 85 THR A CA 1
ATOM 715 C C . THR A 1 85 ? -2.250 -10.809 4.388 1.00 85.00 85 THR A C 1
ATOM 717 O O . THR A 1 85 ? -2.138 -11.722 3.572 1.00 85.00 85 THR A O 1
ATOM 720 N N . LYS A 1 86 ? -3.410 -10.170 4.579 1.00 86.75 86 LYS A N 1
ATOM 721 C CA . LYS A 1 86 ? -4.640 -10.431 3.824 1.00 86.75 86 LYS A CA 1
ATOM 722 C C . LYS A 1 86 ? -4.694 -9.709 2.478 1.00 86.75 86 LYS A C 1
ATOM 724 O O . LYS A 1 86 ? -5.675 -9.877 1.751 1.00 86.75 86 LYS A O 1
ATOM 729 N N . LEU A 1 87 ? -3.694 -8.891 2.148 1.00 88.50 87 LEU A N 1
ATOM 730 C CA . LEU A 1 87 ? -3.597 -8.185 0.874 1.00 88.50 87 LEU A CA 1
ATOM 731 C C . LEU A 1 87 ? -2.662 -8.939 -0.063 1.00 88.50 87 LEU A C 1
ATOM 733 O O . LEU A 1 87 ? -1.582 -9.385 0.312 1.00 88.50 87 LEU A O 1
ATOM 737 N N . THR A 1 88 ? -3.068 -9.084 -1.316 1.00 88.62 88 THR A N 1
ATOM 738 C CA . THR A 1 88 ? -2.273 -9.758 -2.340 1.00 88.62 88 THR A CA 1
ATOM 739 C C . THR A 1 88 ? -2.264 -8.927 -3.611 1.00 88.62 88 THR A C 1
ATOM 741 O O . THR A 1 88 ? -3.297 -8.428 -4.059 1.00 88.62 88 THR A O 1
ATOM 744 N N . LEU A 1 89 ? -1.090 -8.783 -4.225 1.00 89.50 89 LEU A N 1
ATOM 745 C CA . LEU A 1 89 ? -0.987 -8.139 -5.529 1.00 89.50 89 LEU A CA 1
ATOM 746 C C . LEU A 1 89 ? -1.596 -9.013 -6.622 1.00 89.50 89 LEU A C 1
ATOM 748 O O . LEU A 1 89 ? -1.268 -10.196 -6.746 1.00 89.50 89 LEU A O 1
ATOM 752 N N . THR A 1 90 ? -2.393 -8.396 -7.487 1.00 90.56 90 THR A N 1
ATOM 753 C CA . THR A 1 90 ? -2.868 -9.046 -8.708 1.00 90.56 90 THR A CA 1
ATOM 754 C C . THR A 1 90 ? -1.757 -9.126 -9.757 1.00 90.56 90 THR A C 1
ATOM 756 O O . THR A 1 90 ? -0.758 -8.401 -9.711 1.00 90.56 90 THR A O 1
ATOM 759 N N . ASP A 1 91 ? -1.946 -9.970 -10.772 1.00 88.56 91 ASP A N 1
ATOM 760 C CA . ASP A 1 91 ? -1.012 -10.058 -11.901 1.00 88.56 91 ASP A CA 1
ATOM 761 C C . ASP A 1 91 ? -0.892 -8.739 -12.678 1.00 88.56 91 ASP A C 1
ATOM 763 O O . ASP A 1 91 ? 0.141 -8.468 -13.292 1.00 88.56 91 ASP A O 1
ATOM 767 N N . LEU A 1 92 ? -1.924 -7.887 -12.628 1.00 87.50 92 LEU A N 1
ATOM 768 C CA . LEU A 1 92 ? -1.881 -6.546 -13.207 1.00 87.50 92 LEU A CA 1
ATOM 769 C C . LEU A 1 92 ? -0.826 -5.676 -12.510 1.00 87.50 92 LEU A C 1
ATOM 771 O O . LEU A 1 92 ? -0.058 -4.988 -13.183 1.00 87.50 92 LEU A O 1
ATOM 775 N N . SER A 1 93 ? -0.764 -5.735 -11.180 1.00 87.94 93 SER A N 1
ATOM 776 C CA . SER A 1 93 ? 0.223 -5.003 -10.378 1.00 87.94 93 SER A CA 1
ATOM 777 C C . SER A 1 93 ? 1.634 -5.531 -10.577 1.00 87.94 93 SER A C 1
ATOM 779 O O . SER A 1 93 ? 2.562 -4.746 -10.745 1.00 87.94 93 SER A O 1
ATOM 781 N N . LYS A 1 94 ? 1.802 -6.856 -10.649 1.00 86.44 94 LYS A N 1
ATOM 782 C CA . LYS A 1 94 ? 3.112 -7.466 -10.928 1.00 86.44 94 LYS A CA 1
ATOM 783 C C . LYS A 1 94 ? 3.663 -7.008 -12.280 1.00 86.44 94 LYS A C 1
ATOM 785 O O . LYS A 1 94 ? 4.786 -6.518 -12.354 1.00 86.44 94 LYS A O 1
ATOM 790 N N . LYS A 1 95 ? 2.833 -7.045 -13.331 1.00 84.88 95 LYS A N 1
ATOM 791 C CA . LYS A 1 95 ? 3.201 -6.532 -14.662 1.00 84.88 95 LYS A CA 1
ATOM 792 C C . LYS A 1 95 ? 3.5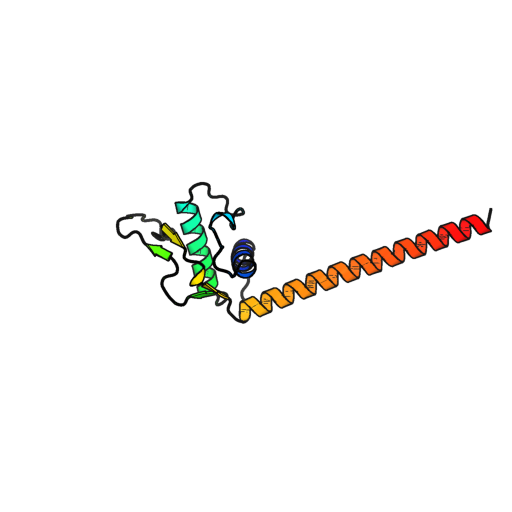35 -5.040 -14.637 1.00 84.88 95 LYS A C 1
ATOM 794 O O . LYS A 1 95 ? 4.460 -4.614 -15.325 1.00 84.88 95 LYS A O 1
ATOM 799 N N . LEU A 1 96 ? 2.805 -4.238 -13.857 1.00 83.69 96 LEU A N 1
ATOM 800 C CA . LEU A 1 96 ? 3.094 -2.810 -13.697 1.00 83.69 96 LEU A CA 1
ATOM 801 C C . LEU A 1 96 ? 4.510 -2.580 -13.140 1.00 83.69 96 LEU A C 1
ATOM 803 O O . LEU A 1 96 ? 5.242 -1.756 -13.687 1.00 83.69 96 LEU A O 1
ATOM 807 N N . PHE A 1 97 ? 4.912 -3.329 -12.112 1.00 81.19 97 PHE A N 1
ATOM 808 C CA . PHE A 1 97 ? 6.247 -3.215 -11.514 1.00 81.19 97 PHE A CA 1
ATOM 809 C C . PHE A 1 97 ? 7.363 -3.747 -12.416 1.00 81.19 97 PHE A C 1
ATOM 811 O O . PHE A 1 97 ? 8.415 -3.122 -12.533 1.00 81.19 97 PHE A O 1
ATOM 818 N N . GLU A 1 98 ? 7.134 -4.844 -13.138 1.00 77.00 98 GLU A N 1
ATOM 819 C CA . GLU A 1 98 ? 8.091 -5.335 -14.140 1.00 77.00 98 GLU A CA 1
ATOM 820 C C . GLU A 1 98 ? 8.352 -4.299 -15.243 1.00 77.00 98 GLU A C 1
ATOM 822 O O . GLU A 1 98 ? 9.487 -4.119 -15.694 1.00 77.00 98 GLU A O 1
ATOM 827 N N . HIS A 1 99 ? 7.306 -3.587 -15.674 1.00 62.81 99 HIS A N 1
ATOM 828 C CA . HIS A 1 99 ? 7.436 -2.503 -16.641 1.00 62.81 99 HIS A CA 1
ATOM 829 C C . HIS A 1 99 ? 8.172 -1.282 -16.075 1.00 62.81 99 HIS A C 1
ATOM 831 O O . HIS A 1 99 ? 8.908 -0.642 -16.831 1.00 62.81 99 HIS A O 1
ATOM 837 N N . SER A 1 100 ? 8.021 -0.958 -14.784 1.00 60.19 100 SER A N 1
ATOM 838 C CA . SER A 1 100 ? 8.774 0.149 -14.178 1.00 60.19 100 SER A CA 1
ATOM 839 C C . SER A 1 100 ? 10.263 -0.186 -14.054 1.00 60.19 100 SER A C 1
ATOM 841 O O . SER A 1 100 ? 11.094 0.613 -14.476 1.00 60.19 100 SER A O 1
ATOM 843 N N . LEU A 1 101 ? 10.605 -1.397 -13.599 1.00 57.88 101 LEU A N 1
ATOM 844 C CA . LEU A 1 101 ? 11.995 -1.849 -13.440 1.00 57.88 101 LEU A CA 1
ATOM 845 C C . LEU A 1 101 ? 12.775 -1.850 -14.764 1.00 57.88 101 LEU A C 1
ATOM 847 O O . LEU A 1 101 ? 13.932 -1.434 -14.819 1.00 57.88 101 LEU A O 1
ATOM 851 N N . LYS A 1 102 ? 12.135 -2.258 -15.868 1.00 57.97 102 LYS A N 1
ATOM 852 C CA . LYS A 1 102 ? 12.764 -2.213 -17.202 1.00 57.97 102 LYS A CA 1
ATOM 853 C C . LYS A 1 102 ? 13.074 -0.788 -17.662 1.00 57.97 102 LYS A C 1
ATOM 855 O O . LYS A 1 102 ? 14.042 -0.581 -18.390 1.00 57.97 102 LYS A O 1
ATOM 860 N N . LYS A 1 103 ? 12.259 0.190 -17.264 1.00 54.38 103 LYS A N 1
ATOM 861 C CA . LYS A 1 103 ? 12.425 1.590 -17.670 1.00 54.38 103 LYS A CA 1
ATOM 862 C C . LYS A 1 103 ? 13.588 2.256 -16.932 1.00 54.38 103 LYS A C 1
ATOM 864 O O . LYS A 1 103 ? 14.353 2.990 -17.558 1.00 54.38 103 LYS A O 1
ATOM 869 N N . ASP A 1 104 ? 13.768 1.936 -15.654 1.00 52.50 104 ASP A N 1
ATOM 870 C CA . ASP A 1 104 ? 14.900 2.428 -14.863 1.00 52.50 104 ASP A CA 1
ATOM 871 C C . ASP A 1 104 ? 16.226 1.836 -15.371 1.00 52.50 104 ASP A C 1
ATOM 873 O O . ASP A 1 104 ? 17.172 2.582 -15.613 1.00 52.50 104 ASP A O 1
ATOM 877 N N . SER A 1 105 ? 16.256 0.540 -15.711 1.00 56.97 105 SER A N 1
ATOM 878 C CA . SER A 1 105 ? 17.430 -0.103 -16.330 1.00 56.97 105 SER A CA 1
ATOM 879 C C . SER A 1 105 ? 17.803 0.486 -17.701 1.00 56.97 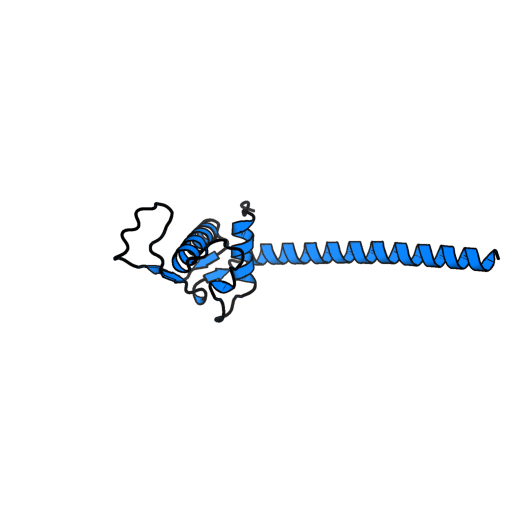105 SER A C 1
ATOM 881 O O . SER A 1 105 ? 18.983 0.657 -18.014 1.00 56.97 105 SER A O 1
ATOM 883 N N . LEU A 1 106 ? 16.812 0.836 -18.529 1.00 58.84 106 LEU A N 1
ATOM 884 C CA . LEU A 1 106 ? 17.041 1.542 -19.797 1.00 58.84 106 LEU A CA 1
ATOM 885 C C . LEU A 1 106 ? 17.632 2.938 -19.570 1.00 58.84 106 LEU A C 1
ATOM 887 O O . LEU A 1 106 ? 18.512 3.362 -20.315 1.00 58.84 106 LEU A O 1
ATOM 891 N N . THR A 1 107 ? 17.169 3.636 -18.535 1.00 60.75 107 THR A N 1
ATOM 892 C CA . THR A 1 107 ? 17.636 4.986 -18.207 1.00 60.75 107 THR A CA 1
ATOM 893 C C . THR A 1 107 ? 19.075 4.955 -17.685 1.00 60.75 107 THR A C 1
ATOM 895 O O . THR A 1 107 ? 19.902 5.735 -18.155 1.00 60.75 107 THR A O 1
ATOM 898 N N . GLU A 1 108 ? 19.414 4.016 -16.797 1.00 58.16 108 GLU A N 1
ATOM 899 C CA . GLU A 1 108 ? 20.792 3.807 -16.327 1.00 58.16 108 GLU A CA 1
ATOM 900 C C . GLU A 1 108 ? 21.744 3.428 -17.465 1.00 58.16 108 GLU A C 1
ATOM 902 O O . GLU A 1 108 ? 22.835 3.990 -17.561 1.00 58.16 108 GLU A O 1
ATOM 907 N N . ASN A 1 109 ? 21.321 2.546 -18.378 1.00 65.50 109 ASN A N 1
ATOM 908 C CA . ASN A 1 109 ? 22.125 2.194 -19.550 1.00 65.50 109 ASN A CA 1
ATOM 909 C C . ASN A 1 109 ? 22.409 3.406 -20.444 1.00 65.50 109 ASN A C 1
ATOM 911 O O . ASN A 1 109 ? 23.537 3.582 -20.898 1.00 65.50 109 ASN A O 1
ATOM 915 N N . ILE A 1 110 ? 21.416 4.269 -20.683 1.00 74.81 110 ILE A N 1
ATOM 916 C CA . ILE A 1 110 ? 21.611 5.484 -21.486 1.00 74.81 110 ILE A CA 1
ATOM 917 C C . ILE A 1 110 ? 22.599 6.431 -20.797 1.00 74.81 110 ILE A C 1
ATOM 919 O O . ILE A 1 110 ? 23.522 6.916 -21.450 1.00 74.81 110 ILE A O 1
ATOM 923 N N . TRP A 1 111 ? 22.461 6.661 -19.489 1.00 74.06 111 TRP A N 1
ATOM 924 C CA . TRP A 1 111 ? 23.406 7.494 -18.739 1.00 74.06 111 TRP A CA 1
ATOM 925 C C . TRP A 1 111 ? 24.826 6.932 -18.765 1.00 74.06 111 TRP A C 1
ATOM 927 O O . TRP A 1 111 ? 25.770 7.689 -18.983 1.00 74.06 111 TRP A O 1
ATOM 937 N N . PHE A 1 112 ? 24.983 5.616 -18.609 1.00 73.44 112 PHE A N 1
ATOM 938 C CA . PHE A 1 112 ? 26.283 4.955 -18.671 1.00 73.44 112 PHE A CA 1
ATOM 939 C C . PHE A 1 112 ? 26.932 5.087 -20.056 1.00 73.44 112 PHE A C 1
ATOM 941 O O . PHE A 1 112 ? 28.106 5.443 -20.157 1.00 73.44 112 PHE A O 1
ATOM 948 N N . VAL A 1 113 ? 26.164 4.873 -21.130 1.00 78.62 113 VAL A N 1
ATOM 949 C CA . VAL A 1 113 ? 26.642 5.038 -22.512 1.00 78.62 113 VAL A CA 1
ATOM 950 C C . VAL A 1 113 ? 27.049 6.488 -22.775 1.00 78.62 113 VAL A C 1
ATOM 952 O O . VAL A 1 113 ? 28.154 6.735 -23.255 1.00 78.62 113 VAL A O 1
ATOM 955 N N . VAL A 1 114 ? 26.207 7.459 -22.412 1.00 80.94 114 VAL A N 1
ATOM 956 C CA . VAL A 1 114 ? 26.507 8.890 -22.585 1.00 80.94 114 VAL A CA 1
ATOM 957 C C . VAL A 1 114 ? 27.762 9.286 -21.803 1.00 80.94 114 VAL A C 1
ATOM 959 O O . VAL A 1 114 ? 28.649 9.941 -22.350 1.00 80.94 114 VAL A O 1
ATOM 962 N N . PHE A 1 115 ? 27.881 8.850 -20.549 1.00 80.25 115 PHE A N 1
ATOM 963 C CA . PHE A 1 115 ? 29.045 9.126 -19.711 1.00 80.25 115 PHE A CA 1
ATOM 964 C C . PHE A 1 115 ? 30.331 8.506 -20.280 1.00 80.25 115 PHE A C 1
ATOM 966 O O . PHE A 1 115 ? 31.375 9.160 -20.309 1.00 80.25 115 PHE A O 1
ATOM 973 N N . SER A 1 116 ? 30.250 7.280 -20.807 1.00 80.31 116 SER A N 1
ATOM 974 C CA . SER A 1 116 ? 31.373 6.603 -21.462 1.00 80.31 116 SER A CA 1
ATOM 975 C C . SER A 1 116 ? 31.883 7.385 -22.678 1.00 80.31 116 SER A C 1
ATOM 977 O O . SER A 1 116 ? 33.084 7.640 -22.770 1.00 80.31 116 SER A O 1
ATOM 979 N N . TYR A 1 117 ? 30.988 7.864 -23.551 1.00 86.12 117 TYR A N 1
ATOM 980 C CA . TYR A 1 117 ? 31.373 8.688 -24.705 1.00 86.12 117 TYR A CA 1
ATOM 981 C C . TYR A 1 117 ? 32.057 9.998 -24.301 1.00 86.12 117 TYR A C 1
ATOM 983 O O . TYR A 1 117 ? 33.042 10.392 -24.929 1.00 86.12 117 TYR A O 1
ATOM 991 N N . ILE A 1 118 ? 31.575 10.658 -23.242 1.00 88.12 118 ILE A N 1
ATOM 992 C CA . ILE A 1 118 ? 32.179 11.896 -22.729 1.00 88.12 118 ILE A CA 1
ATOM 993 C C . ILE A 1 118 ? 33.614 11.637 -22.244 1.00 88.12 118 ILE A C 1
ATOM 995 O O . ILE A 1 118 ? 34.522 12.394 -22.591 1.00 88.12 118 ILE A O 1
ATOM 999 N N . ILE A 1 119 ? 33.846 10.552 -21.497 1.00 87.88 119 ILE A N 1
ATOM 1000 C CA . ILE A 1 119 ? 35.189 10.185 -21.019 1.00 87.88 119 ILE A CA 1
ATOM 1001 C C . ILE A 1 119 ? 36.125 9.871 -22.188 1.00 87.88 119 ILE A C 1
ATOM 1003 O O . ILE A 1 119 ? 37.242 10.388 -22.235 1.00 87.88 119 ILE A O 1
ATOM 1007 N N . THR A 1 120 ? 35.690 9.047 -23.146 1.00 87.19 120 THR A N 1
ATOM 1008 C CA . THR A 1 120 ? 36.520 8.680 -24.303 1.00 87.19 120 THR A CA 1
ATOM 1009 C C . THR A 1 120 ? 36.884 9.905 -25.142 1.00 87.19 120 THR A C 1
ATOM 1011 O O . THR A 1 120 ? 38.025 10.028 -25.588 1.00 87.19 120 THR A O 1
ATOM 1014 N N . PHE A 1 121 ? 35.954 10.848 -25.310 1.00 87.31 121 PHE A N 1
ATOM 1015 C CA . PHE A 1 121 ? 36.204 12.104 -26.013 1.00 87.31 121 PHE A CA 1
ATOM 1016 C C . PHE A 1 121 ? 37.243 12.980 -25.295 1.00 87.31 121 PHE A C 1
ATOM 1018 O O . PHE A 1 121 ? 38.186 13.460 -25.926 1.00 87.31 121 PHE A O 1
ATOM 1025 N N . LEU A 1 122 ? 37.122 13.138 -23.972 1.00 89.19 122 LEU A N 1
ATOM 1026 C CA . LEU A 1 122 ? 38.079 13.899 -23.162 1.00 89.19 122 LEU A CA 1
ATOM 1027 C C . LEU A 1 122 ? 39.484 13.285 -23.204 1.00 89.19 122 LEU A C 1
ATOM 1029 O O . LEU A 1 122 ? 40.460 14.007 -23.398 1.00 89.19 122 LEU A O 1
ATOM 1033 N N . LEU A 1 123 ? 39.596 11.959 -23.092 1.00 87.62 123 LEU A N 1
ATOM 1034 C CA . LEU A 1 123 ? 40.877 11.257 -23.223 1.00 87.62 123 LEU A CA 1
ATOM 1035 C C . LEU A 1 123 ? 41.491 11.446 -24.616 1.00 87.62 123 LEU A C 1
ATOM 1037 O O . LEU A 1 123 ? 42.694 11.677 -24.726 1.00 87.62 123 LEU A O 1
ATOM 1041 N N . GLY A 1 124 ? 40.671 11.416 -25.671 1.00 85.94 124 GLY A N 1
ATOM 1042 C CA . GLY A 1 124 ? 41.112 11.698 -27.038 1.00 85.94 124 GLY A CA 1
ATOM 1043 C C . GLY A 1 124 ? 41.653 13.121 -27.209 1.00 85.94 124 GLY A C 1
ATOM 1044 O O . GLY A 1 124 ? 42.697 13.314 -27.834 1.00 85.94 124 GLY A O 1
ATOM 1045 N N . MET A 1 125 ? 40.997 14.115 -26.605 1.00 87.94 125 MET A N 1
ATOM 1046 C CA . MET A 1 125 ? 41.476 15.501 -26.605 1.00 87.94 125 MET A CA 1
ATOM 1047 C C . MET A 1 125 ? 42.791 15.675 -25.840 1.00 87.94 125 MET A C 1
ATOM 1049 O O . MET A 1 125 ? 43.697 16.348 -26.330 1.00 87.94 125 MET A O 1
ATOM 1053 N N . VAL A 1 126 ? 42.912 15.063 -24.659 1.00 84.88 126 VAL A N 1
ATOM 1054 C CA . VAL A 1 126 ? 44.142 15.112 -23.852 1.00 84.88 126 VAL A CA 1
ATOM 1055 C C . VAL A 1 126 ? 45.302 14.456 -24.602 1.00 84.88 126 VAL A C 1
ATOM 1057 O O . VAL A 1 126 ? 46.386 15.030 -24.670 1.00 84.88 126 VAL A O 1
ATOM 1060 N N . ALA A 1 127 ? 45.069 13.306 -25.238 1.00 83.81 127 ALA A N 1
ATOM 1061 C CA . ALA A 1 127 ? 46.077 12.639 -26.057 1.00 83.81 127 ALA A CA 1
ATOM 1062 C C . ALA A 1 127 ? 46.530 13.508 -27.246 1.00 83.81 127 ALA A C 1
ATOM 1064 O O . ALA A 1 127 ? 47.731 13.638 -27.481 1.00 83.81 127 ALA A O 1
ATOM 1065 N N . MET A 1 128 ? 45.602 14.161 -27.959 1.00 83.62 128 MET A N 1
ATOM 1066 C CA . MET A 1 128 ? 45.959 15.099 -29.034 1.00 83.62 128 MET A CA 1
ATOM 1067 C C . MET A 1 128 ? 46.749 16.308 -28.529 1.00 83.62 128 MET A C 1
ATOM 1069 O O . MET A 1 128 ? 47.649 16.776 -29.224 1.00 83.62 128 MET A O 1
ATOM 1073 N N . TYR A 1 129 ? 46.421 16.822 -27.343 1.00 82.31 129 TYR A N 1
ATOM 1074 C CA . TYR A 1 129 ? 47.134 17.948 -26.746 1.00 82.31 129 TYR A CA 1
ATOM 1075 C C . TYR A 1 129 ? 48.581 17.581 -26.388 1.00 82.31 129 TYR A C 1
ATOM 1077 O O . TYR A 1 129 ? 49.491 18.340 -26.704 1.00 82.31 129 TYR A O 1
ATOM 1085 N N . ILE A 1 130 ? 48.803 16.395 -25.808 1.00 82.75 130 ILE A N 1
ATOM 1086 C CA . ILE A 1 130 ? 50.144 15.900 -25.454 1.00 82.75 130 ILE A CA 1
ATOM 1087 C C . ILE A 1 130 ? 51.020 15.700 -26.697 1.00 82.75 130 ILE A C 1
ATOM 1089 O O . ILE A 1 130 ? 52.195 16.029 -26.661 1.00 82.75 130 ILE A O 1
ATOM 1093 N N . ILE A 1 131 ? 50.465 15.194 -27.804 1.00 78.38 131 ILE A N 1
ATOM 1094 C CA . ILE A 1 131 ? 51.225 14.958 -29.049 1.00 78.38 131 ILE A CA 1
ATOM 1095 C C . ILE A 1 131 ? 51.622 16.272 -29.749 1.00 78.38 131 ILE A C 1
ATOM 1097 O O . ILE A 1 131 ? 52.571 16.297 -30.529 1.00 78.38 131 ILE A O 1
ATOM 1101 N N . LYS A 1 132 ? 50.875 17.357 -29.516 1.00 68.50 132 LYS A N 1
ATOM 1102 C CA . LYS A 1 132 ? 51.070 18.654 -30.180 1.00 68.50 132 LYS A CA 1
ATOM 1103 C C . LYS A 1 132 ? 51.979 19.615 -29.392 1.00 68.50 132 LYS A C 1
ATOM 1105 O O . LYS A 1 132 ? 52.355 20.646 -29.951 1.00 68.50 132 LYS A O 1
ATOM 1110 N N . SER A 1 133 ? 52.288 19.301 -28.130 1.00 58.16 133 SER A N 1
ATOM 1111 C CA . SER A 1 133 ? 53.229 20.033 -27.267 1.00 58.16 133 SER A CA 1
ATOM 1112 C C . SER A 1 133 ? 54.640 19.468 -27.361 1.00 58.16 133 SER A C 1
ATOM 1114 O O . SER A 1 133 ? 55.554 20.254 -27.029 1.00 58.16 133 SER A O 1
#

Secondary structure (DSSP, 8-state):
-PPPPHHHHHHHHHHHHT-STT--GGGGTTS---SHHHHHHHHHHHHHHHHHHTSEEESS--EEE-TT-----TT---EEEE-GGGEEE-HHHHHHHHHHHHHHHHHHHHHHHHHHHHHHHHHHHHHHHHHH-

Nearest PDB structures (foldseek):
  7ne9-assembly1_DDD  TM=6.547E-01  e=2.539E+00  Parasynechococcus marenigrum WH 8102
  8zf0-assembly1_A  TM=4.869E-01  e=8.460E-01  Oryza sativa Japonica Group
  2fe3-assembly1_B  TM=6.241E-01  e=3.289E+00  Bacillus subtilis
  2xig-assembly1_C  TM=3.730E-01  e=2.380E+00  Helicobacter pylori 26695

Foldseek 3Di:
DPDDDPLLVVLLVLLVVPQDQPDDLVSVVVPPDPDSLQSQQVSVLSVVVCVVVVQKDFPDPQFDADPPDPPPDPSGGNGDGGNSNRIDGDPVNVVVVVVVVVVVVVVVVVVVVVVVVVVVVVVVVVVVVVVVD